Protein AF-A0AAD4GJ09-F1 (afdb_monomer_lite)

Organism: NCBI:txid1328754

Sequence (88 aa):
SEKRAVFRFWPRKCNSKLLEPTKLRGTLSPDGHVWGETLYYDFYYVDRLPSVDNFVSISTGSMLPRVMESMGELDAAAPEIEWAKTEA

pLDDT: mean 74.52, std 11.73, range [42.06, 89.31]

Foldseek 3Di:
DDPDDPAEEQDFDLQFDAADVVQQAADADPVGHRAEPDPQFQWYKYQRHNPDPPNIDIHGPVRVCVSCVVRVNNVSRVVVVVVSVVVD

Radius of gyration: 12.89 Å; chains: 1; bounding box: 32×31×36 Å

Structure (mmCIF, N/CA/C/O backbone):
data_AF-A0AAD4GJ09-F1
#
_entry.id   AF-A0AAD4GJ09-F1
#
loop_
_atom_site.group_PDB
_atom_site.id
_atom_site.type_symbol
_atom_site.label_atom_id
_atom_site.label_alt_id
_atom_site.label_comp_id
_atom_site.label_asym_id
_atom_site.label_entity_id
_atom_site.label_seq_id
_atom_site.pdbx_PDB_ins_code
_atom_site.Cartn_x
_atom_site.Cartn_y
_atom_site.Cartn_z
_atom_site.occupancy
_atom_site.B_iso_or_equiv
_atom_site.auth_seq_id
_atom_site.auth_comp_id
_atom_site.auth_asym_id
_atom_site.auth_atom_id
_atom_site.pdbx_PDB_model_num
ATOM 1 N N . SER A 1 1 ? -12.748 2.308 23.703 1.00 42.06 1 SER A N 1
ATOM 2 C CA . SE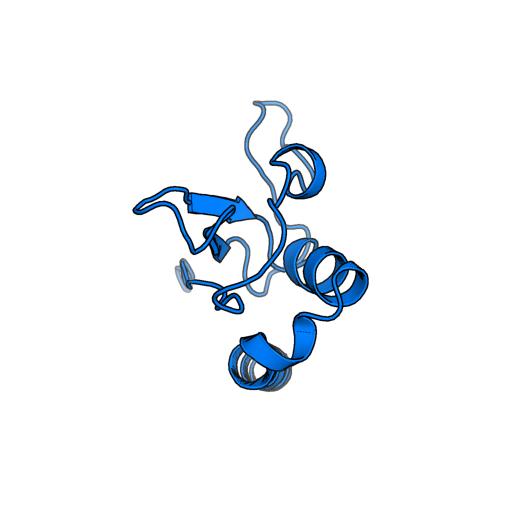R A 1 1 ? -11.736 3.007 22.888 1.00 42.06 1 SER A CA 1
ATOM 3 C C . SER A 1 1 ? -10.831 1.955 22.278 1.00 42.06 1 SER A C 1
ATOM 5 O O . SER A 1 1 ? -9.860 1.532 22.894 1.00 42.06 1 SER A O 1
ATOM 7 N N . GLU A 1 2 ? -11.226 1.419 21.127 1.00 45.50 2 GLU A N 1
ATOM 8 C CA . GLU A 1 2 ? -10.527 0.286 20.520 1.00 45.50 2 GLU A CA 1
ATOM 9 C C . GLU A 1 2 ? -9.322 0.805 19.725 1.00 45.50 2 GLU A C 1
ATOM 11 O O . GLU A 1 2 ? -9.471 1.569 18.775 1.00 45.50 2 GLU A O 1
ATOM 16 N N . LYS A 1 3 ? -8.110 0.456 20.168 1.00 44.81 3 LYS A N 1
ATOM 17 C CA . LYS A 1 3 ? -6.864 0.786 19.472 1.00 44.81 3 LYS A CA 1
ATOM 18 C C . LYS A 1 3 ? -6.754 -0.112 18.239 1.00 44.81 3 LYS A C 1
ATOM 20 O O . LYS A 1 3 ? -6.237 -1.221 18.341 1.00 44.81 3 LYS A O 1
ATOM 25 N N . ARG A 1 4 ? -7.249 0.340 17.088 1.00 55.72 4 ARG A N 1
ATOM 26 C CA . ARG A 1 4 ? -7.079 -0.375 15.818 1.00 55.72 4 ARG A CA 1
ATOM 27 C C . ARG A 1 4 ? -5.826 0.126 15.112 1.00 55.72 4 ARG A C 1
ATOM 29 O O . ARG A 1 4 ? -5.831 1.170 14.483 1.00 55.72 4 ARG A O 1
ATOM 36 N N . ALA A 1 5 ? -4.749 -0.640 15.233 1.00 50.81 5 ALA A N 1
ATOM 37 C CA . ALA A 1 5 ? -3.573 -0.515 14.382 1.00 50.81 5 ALA A CA 1
ATOM 38 C C . ALA A 1 5 ? -3.357 -1.866 13.697 1.00 50.81 5 ALA A C 1
ATOM 40 O O . ALA A 1 5 ? -2.538 -2.674 14.129 1.00 50.81 5 ALA A O 1
ATOM 41 N N . VAL A 1 6 ? -4.163 -2.156 12.675 1.00 56.09 6 VAL A N 1
ATOM 42 C CA . VAL A 1 6 ? -3.969 -3.364 11.871 1.00 56.09 6 VAL A CA 1
ATOM 43 C C . VAL A 1 6 ? -3.049 -2.999 10.714 1.00 56.09 6 VAL A C 1
ATOM 45 O O . VAL A 1 6 ? -3.504 -2.629 9.638 1.00 56.09 6 VAL A O 1
ATOM 48 N N . PHE A 1 7 ? -1.741 -3.074 10.946 1.00 64.56 7 PHE A N 1
ATOM 49 C CA . PHE A 1 7 ? -0.767 -2.968 9.868 1.00 64.56 7 PHE A CA 1
ATOM 50 C C . PHE A 1 7 ? -0.755 -4.283 9.080 1.00 64.56 7 PHE A C 1
ATOM 52 O O . PHE A 1 7 ? -0.095 -5.243 9.479 1.00 64.56 7 PHE A O 1
ATOM 59 N N . ARG A 1 8 ? -1.522 -4.362 7.988 1.00 75.75 8 ARG A N 1
ATOM 60 C CA . ARG A 1 8 ? -1.520 -5.535 7.097 1.00 75.75 8 ARG A CA 1
ATOM 61 C C . ARG A 1 8 ? -0.595 -5.328 5.912 1.00 75.75 8 ARG A C 1
ATOM 63 O O . ARG A 1 8 ? -0.377 -4.202 5.471 1.00 75.75 8 ARG A O 1
ATOM 70 N N . PHE A 1 9 ? -0.078 -6.430 5.386 1.00 81.44 9 PHE A N 1
ATOM 71 C CA . PHE A 1 9 ? 0.647 -6.433 4.124 1.00 81.44 9 PHE A CA 1
ATOM 72 C C . PHE A 1 9 ? -0.316 -6.653 2.965 1.00 81.44 9 PHE A C 1
ATOM 74 O O . PHE A 1 9 ? -1.120 -7.580 2.983 1.00 81.44 9 PHE A O 1
ATOM 81 N N . TRP A 1 10 ? -0.210 -5.803 1.953 1.00 82.88 10 TRP A N 1
ATOM 82 C CA . TRP A 1 10 ? -0.929 -5.944 0.705 1.00 82.88 10 TRP A CA 1
ATOM 83 C C . TRP A 1 10 ? -0.143 -6.858 -0.241 1.00 82.88 10 TRP A C 1
ATOM 85 O O . TRP A 1 10 ? 0.968 -6.497 -0.652 1.00 82.88 10 TRP A O 1
ATOM 95 N N . PRO A 1 11 ? -0.694 -8.022 -0.613 1.00 84.00 11 PRO A N 1
ATOM 96 C CA . PRO A 1 11 ? -0.022 -8.956 -1.506 1.00 84.00 11 PRO A CA 1
ATOM 97 C C . PRO A 1 11 ? 0.118 -8.381 -2.923 1.00 84.00 11 PRO A C 1
ATOM 99 O O . PRO A 1 11 ? -0.781 -7.733 -3.460 1.00 84.00 11 PRO A O 1
ATOM 102 N N . ARG A 1 12 ? 1.261 -8.650 -3.555 1.00 86.56 12 ARG A N 1
ATOM 103 C CA . ARG A 1 12 ? 1.583 -8.260 -4.937 1.00 86.56 12 ARG A CA 1
ATOM 104 C C . ARG A 1 12 ? 1.897 -9.503 -5.766 1.00 86.56 12 ARG A C 1
ATOM 106 O O . ARG A 1 12 ? 2.337 -10.517 -5.227 1.00 86.56 12 ARG A O 1
ATOM 113 N N . LYS A 1 13 ? 1.716 -9.433 -7.088 1.00 85.25 13 LYS A N 1
ATOM 114 C CA . LYS A 1 13 ? 2.133 -10.516 -7.999 1.00 85.25 13 LYS A CA 1
ATOM 115 C C . LYS A 1 13 ? 3.668 -10.512 -8.137 1.00 85.25 13 LYS A C 1
ATOM 117 O O . LYS A 1 13 ? 4.287 -9.458 -8.177 1.00 85.25 13 LYS A O 1
ATOM 122 N N . CYS A 1 14 ? 4.314 -11.671 -8.275 1.00 75.75 14 CYS A N 1
ATOM 123 C CA . CYS A 1 14 ? 5.789 -11.754 -8.311 1.00 75.75 14 CYS A CA 1
ATOM 124 C C . CYS A 1 14 ? 6.451 -10.946 -9.449 1.00 75.75 14 CYS A C 1
ATOM 126 O O . CYS A 1 14 ? 7.592 -10.521 -9.311 1.00 75.75 14 CYS A O 1
ATOM 128 N N . ASN A 1 15 ? 5.727 -10.697 -10.548 1.00 77.94 15 ASN A N 1
ATOM 129 C CA . ASN A 1 15 ? 6.209 -9.950 -11.720 1.00 77.94 15 ASN A CA 1
ATOM 130 C C . ASN A 1 15 ? 5.593 -8.548 -11.830 1.00 77.94 15 ASN A C 1
ATOM 132 O O . ASN A 1 15 ? 5.494 -7.980 -12.922 1.00 77.94 15 ASN A O 1
ATOM 136 N N . SER A 1 16 ? 5.108 -8.011 -10.716 1.00 81.00 16 SER A N 1
ATOM 137 C CA . SER A 1 16 ? 4.485 -6.701 -10.701 1.00 81.00 16 SER A CA 1
ATOM 138 C C . SER A 1 16 ? 5.475 -5.591 -11.027 1.00 81.00 16 SER A C 1
ATOM 140 O O . SER A 1 16 ? 6.640 -5.615 -10.627 1.00 81.00 16 SER A O 1
ATOM 142 N N . LYS A 1 17 ? 4.987 -4.573 -11.740 1.00 86.12 17 LYS A N 1
ATOM 143 C CA . LYS A 1 17 ? 5.785 -3.382 -12.036 1.00 86.12 17 LYS A CA 1
ATOM 144 C C . LYS A 1 17 ? 6.114 -2.630 -10.748 1.00 86.12 17 LYS A C 1
ATOM 146 O O . LYS A 1 17 ? 5.345 -2.667 -9.779 1.00 86.12 17 LYS A O 1
ATOM 151 N N . LEU A 1 18 ? 7.230 -1.900 -10.795 1.00 87.31 18 LEU A N 1
ATOM 152 C CA . LEU A 1 18 ? 7.636 -0.986 -9.737 1.00 87.31 18 LEU A CA 1
ATOM 153 C C . LEU A 1 18 ? 6.477 -0.057 -9.370 1.00 87.31 18 LEU A C 1
ATOM 155 O O . LEU A 1 18 ? 5.897 0.631 -10.214 1.00 87.31 18 LEU A O 1
ATOM 159 N N . LEU A 1 19 ? 6.164 -0.043 -8.084 1.00 86.38 19 LEU A N 1
ATOM 160 C CA . LEU A 1 19 ? 5.206 0.865 -7.502 1.00 86.38 19 LEU A CA 1
ATOM 161 C C . LEU A 1 19 ? 5.931 2.114 -7.024 1.00 86.38 19 LEU A C 1
ATOM 163 O O . LEU A 1 19 ? 6.619 2.111 -6.004 1.00 86.38 19 LEU A O 1
ATOM 167 N N . GLU A 1 20 ? 5.784 3.186 -7.790 1.00 84.81 20 GLU A N 1
ATOM 168 C CA . GLU A 1 20 ? 6.398 4.461 -7.453 1.00 84.81 20 GLU A CA 1
ATOM 169 C C . GLU A 1 20 ? 5.841 4.992 -6.124 1.00 84.81 20 GLU A C 1
ATOM 171 O O . GLU A 1 20 ? 4.621 5.057 -5.950 1.00 84.81 20 GLU A O 1
ATOM 176 N N . PRO A 1 21 ? 6.697 5.427 -5.185 1.00 77.00 21 PRO A N 1
ATOM 177 C CA . PRO A 1 21 ? 6.249 5.892 -3.874 1.00 77.00 21 PRO A CA 1
ATOM 178 C C . PRO A 1 21 ? 5.381 7.154 -3.974 1.00 77.00 21 PRO A C 1
ATOM 180 O O . PRO A 1 21 ? 4.553 7.409 -3.105 1.00 77.00 21 PRO A O 1
ATOM 183 N N . THR A 1 22 ? 5.512 7.925 -5.056 1.00 78.44 22 THR A N 1
ATOM 184 C CA . THR A 1 22 ? 4.646 9.074 -5.355 1.00 78.44 22 THR A CA 1
ATOM 185 C C . THR A 1 22 ? 3.189 8.675 -5.575 1.00 78.44 22 THR A C 1
ATOM 187 O O . THR A 1 22 ? 2.305 9.456 -5.241 1.00 78.44 22 THR A O 1
ATOM 190 N N . LYS A 1 23 ? 2.928 7.459 -6.073 1.00 77.25 23 LYS A N 1
ATOM 191 C CA . LYS A 1 23 ? 1.573 6.924 -6.276 1.00 77.25 23 LYS A CA 1
ATOM 192 C C . LYS A 1 23 ? 0.934 6.416 -4.984 1.00 77.25 23 LYS A C 1
ATOM 194 O O . LYS A 1 23 ? -0.270 6.210 -4.952 1.00 77.25 23 LYS A O 1
ATOM 199 N N . LEU A 1 24 ? 1.733 6.209 -3.937 1.00 74.25 24 LEU A N 1
ATOM 200 C CA . LEU A 1 24 ? 1.285 5.688 -2.644 1.00 74.25 24 LEU A CA 1
ATOM 201 C C . LEU A 1 24 ? 0.948 6.779 -1.627 1.00 74.25 24 LEU A C 1
ATOM 203 O O . LEU A 1 24 ? 0.457 6.462 -0.540 1.00 74.25 24 LEU A O 1
ATOM 207 N N . ARG A 1 25 ? 1.230 8.046 -1.953 1.00 69.62 25 ARG A N 1
ATOM 208 C CA . ARG A 1 25 ? 0.951 9.181 -1.074 1.00 69.62 25 ARG A CA 1
ATOM 209 C C . ARG A 1 25 ? -0.554 9.441 -1.039 1.00 69.62 25 ARG A C 1
ATOM 211 O O . ARG A 1 25 ? -1.120 9.927 -2.012 1.00 69.62 25 ARG A O 1
ATOM 218 N N . GLY A 1 26 ? -1.175 9.100 0.088 1.00 67.69 26 GLY A N 1
ATOM 219 C CA . GLY A 1 26 ? -2.518 9.561 0.436 1.00 67.69 26 GLY A CA 1
ATOM 220 C C . GLY A 1 26 ? -2.511 11.019 0.906 1.00 67.69 26 GLY A C 1
ATOM 221 O O . GLY A 1 26 ? -1.538 11.751 0.701 1.00 67.69 26 GLY A O 1
ATOM 222 N N . THR A 1 27 ? -3.587 11.432 1.574 1.00 69.81 27 THR A N 1
ATOM 223 C CA . THR A 1 27 ? -3.650 12.726 2.263 1.00 69.81 27 THR A CA 1
ATOM 224 C C . THR A 1 27 ? -2.520 12.808 3.287 1.00 69.81 27 THR A C 1
ATOM 226 O O . THR A 1 27 ? -2.250 11.838 3.989 1.00 69.81 27 THR A O 1
ATOM 229 N N . LEU A 1 28 ? -1.827 13.943 3.348 1.00 70.56 28 LEU A N 1
ATOM 230 C CA . LEU A 1 28 ? -0.797 14.191 4.351 1.00 70.56 28 LEU A CA 1
ATOM 231 C C . LEU A 1 28 ? -1.366 15.113 5.429 1.00 70.56 28 LEU A C 1
ATOM 233 O O . LEU A 1 28 ? -2.047 16.090 5.111 1.00 70.56 28 LEU A O 1
ATOM 237 N N . SER A 1 29 ? -1.080 14.825 6.691 1.00 66.94 29 SER A N 1
ATOM 238 C CA . SER A 1 29 ? -1.279 15.772 7.782 1.00 66.94 29 SER A CA 1
ATOM 239 C C . SER A 1 29 ? -0.322 16.970 7.635 1.00 66.94 29 SER A C 1
ATOM 241 O O . SER A 1 29 ? 0.661 16.896 6.888 1.00 66.94 29 SER A O 1
ATOM 243 N N . PRO A 1 30 ? -0.572 18.097 8.329 1.00 67.31 30 PRO A N 1
ATOM 244 C CA . PRO A 1 30 ? 0.263 19.300 8.220 1.00 67.31 30 PRO A CA 1
ATOM 245 C C . PRO A 1 30 ? 1.749 19.090 8.562 1.00 67.31 30 PRO A C 1
ATOM 247 O O . PRO A 1 30 ? 2.597 19.849 8.103 1.00 67.31 30 PRO A O 1
ATOM 250 N N . ASP A 1 31 ? 2.065 18.061 9.347 1.00 73.75 31 ASP A N 1
ATOM 251 C CA . ASP A 1 31 ? 3.415 17.626 9.727 1.00 73.75 31 ASP A CA 1
ATOM 252 C C . ASP A 1 31 ? 4.024 16.580 8.767 1.00 73.75 31 ASP A C 1
ATOM 254 O O . ASP A 1 31 ? 5.143 16.114 8.977 1.00 73.75 31 ASP A O 1
ATOM 258 N N . GLY A 1 32 ? 3.336 16.250 7.669 1.00 64.75 32 GLY A N 1
ATOM 259 C CA . GLY A 1 32 ? 3.855 15.401 6.595 1.00 64.75 32 GLY A CA 1
ATOM 260 C C . GLY A 1 32 ? 3.681 13.897 6.814 1.00 64.75 32 GLY A C 1
ATOM 261 O O . GLY A 1 32 ? 4.245 13.110 6.049 1.00 64.75 32 GLY A O 1
ATOM 262 N N . HIS A 1 33 ? 2.903 13.478 7.814 1.00 67.12 33 HIS A N 1
ATOM 263 C CA . HIS A 1 33 ? 2.529 12.076 7.985 1.00 67.12 33 HIS A CA 1
ATOM 264 C C . HIS A 1 33 ? 1.367 11.696 7.069 1.00 67.12 33 HIS A C 1
ATOM 266 O O . HIS A 1 33 ? 0.503 12.504 6.752 1.00 67.12 33 HIS A O 1
ATOM 272 N N . VAL A 1 34 ? 1.352 10.448 6.610 1.00 66.75 34 VAL A N 1
ATOM 273 C CA . VAL A 1 34 ? 0.237 9.929 5.815 1.00 66.75 34 VAL A CA 1
ATOM 274 C C . VAL A 1 34 ? -0.987 9.799 6.723 1.00 66.75 34 VAL A C 1
ATOM 276 O O . VAL A 1 34 ? -0.879 9.280 7.829 1.00 66.75 34 VAL A O 1
ATOM 279 N N . TRP A 1 35 ? -2.137 10.276 6.257 1.00 65.31 35 TRP A N 1
ATOM 280 C CA . TRP A 1 35 ? -3.407 10.289 6.971 1.00 65.31 35 TRP A CA 1
ATOM 281 C C . TRP A 1 35 ? -4.479 9.550 6.165 1.00 65.31 35 TRP A C 1
ATOM 283 O O . TRP A 1 35 ? -4.682 9.821 4.977 1.00 65.31 35 TRP A O 1
ATOM 293 N N . GLY A 1 36 ? -5.170 8.608 6.808 1.00 64.06 36 GLY A N 1
ATOM 294 C CA . GLY A 1 36 ? -6.342 7.936 6.253 1.00 64.06 36 GLY A CA 1
ATOM 295 C C . GLY A 1 36 ? -7.612 8.743 6.530 1.00 64.06 36 GLY A C 1
ATOM 296 O O . GLY A 1 36 ? -7.885 9.103 7.668 1.00 64.06 36 GLY A O 1
ATOM 297 N N . GLU A 1 37 ? -8.405 9.046 5.498 1.00 57.31 37 GLU A N 1
ATOM 298 C CA . GLU A 1 37 ? -9.713 9.712 5.671 1.00 57.31 37 GLU A CA 1
ATOM 299 C C . GLU A 1 37 ? -10.804 8.770 6.200 1.00 57.31 37 GLU A C 1
ATOM 301 O O . GLU A 1 37 ? -11.823 9.221 6.719 1.00 57.31 37 GLU A O 1
ATOM 306 N N . THR A 1 38 ? -10.609 7.460 6.062 1.00 54.34 38 THR A N 1
ATOM 307 C CA . THR A 1 38 ? -11.589 6.438 6.427 1.00 54.34 38 THR A CA 1
ATOM 308 C C . THR A 1 38 ? -11.100 5.629 7.617 1.00 54.34 38 THR A C 1
ATOM 310 O O . THR A 1 38 ? -10.010 5.079 7.556 1.00 54.34 38 THR A O 1
ATOM 313 N N . LEU A 1 39 ? -11.967 5.466 8.624 1.00 50.06 39 LEU A N 1
ATOM 314 C CA . LEU A 1 39 ? -11.779 4.680 9.863 1.00 50.06 39 LEU A CA 1
ATOM 315 C C . LEU A 1 39 ? -11.442 3.188 9.670 1.00 50.06 39 LEU A C 1
ATOM 317 O O . LEU A 1 39 ? -11.280 2.454 10.644 1.00 50.06 39 LEU A O 1
ATOM 321 N N . TYR A 1 40 ? -11.367 2.721 8.429 1.00 51.69 40 TYR A N 1
ATOM 322 C CA . TYR A 1 40 ? -11.188 1.322 8.095 1.00 51.69 40 TYR A CA 1
ATOM 323 C C . TYR A 1 40 ? -9.901 1.200 7.281 1.00 51.69 40 TYR A C 1
ATOM 325 O O . TYR A 1 40 ? -9.844 1.566 6.106 1.00 51.69 40 TYR A O 1
ATOM 333 N N . TYR A 1 41 ? -8.863 0.704 7.960 1.00 59.88 41 TYR A N 1
ATOM 334 C CA . TYR A 1 41 ? -7.530 0.390 7.430 1.00 59.88 41 TYR A CA 1
ATOM 335 C C . TYR A 1 41 ? -6.658 1.598 7.111 1.00 59.88 41 TYR A C 1
ATOM 337 O O . TYR A 1 41 ? -6.260 1.827 5.966 1.00 59.88 41 TYR A O 1
ATOM 345 N N . ASP A 1 42 ? -6.313 2.347 8.156 1.00 66.06 42 ASP A N 1
ATOM 346 C CA . ASP A 1 42 ? -5.519 3.566 8.024 1.00 66.06 42 ASP A CA 1
ATOM 347 C C . ASP A 1 42 ? -4.211 3.335 7.255 1.00 66.06 42 ASP A C 1
ATOM 349 O O . ASP A 1 42 ? -3.816 4.193 6.464 1.00 66.06 42 ASP A O 1
ATOM 353 N N . PHE A 1 43 ? -3.578 2.160 7.411 1.00 73.50 43 PHE A N 1
ATOM 354 C CA . PHE A 1 43 ? -2.278 1.867 6.807 1.00 73.50 43 PHE A CA 1
ATOM 355 C C . PHE A 1 43 ? -2.088 0.399 6.403 1.00 73.50 43 PHE A C 1
ATOM 357 O O . PHE A 1 43 ? -2.313 -0.521 7.186 1.00 73.50 43 PHE A O 1
ATOM 364 N N . TYR A 1 44 ? -1.560 0.204 5.199 1.00 80.06 44 TYR A N 1
ATOM 365 C CA . TYR A 1 44 ? -1.049 -1.060 4.681 1.00 80.06 44 TYR A CA 1
ATOM 366 C C . TYR A 1 44 ? 0.434 -0.930 4.357 1.00 80.06 44 TYR A C 1
ATOM 368 O O . TYR A 1 44 ? 0.879 0.091 3.827 1.00 80.06 44 TYR A O 1
ATOM 376 N N . TYR A 1 45 ? 1.183 -1.996 4.607 1.00 84.31 45 TYR A N 1
ATOM 377 C CA . TYR A 1 45 ? 2.492 -2.202 4.006 1.00 84.31 45 TYR A CA 1
ATOM 378 C C . TYR A 1 45 ? 2.328 -2.824 2.624 1.00 84.31 45 TYR A C 1
ATOM 380 O O . TYR A 1 45 ? 1.468 -3.672 2.417 1.00 84.31 45 TYR A O 1
ATOM 388 N N . VAL A 1 46 ? 3.159 -2.431 1.669 1.00 86.75 46 VAL A N 1
ATOM 389 C CA . VAL A 1 46 ? 3.152 -3.015 0.329 1.00 86.75 46 VAL A CA 1
ATOM 390 C C . VAL A 1 46 ? 4.564 -3.110 -0.218 1.00 86.75 46 VAL A C 1
ATOM 392 O O . VAL A 1 46 ? 5.334 -2.151 -0.130 1.00 86.75 46 VAL A O 1
ATOM 395 N N . ASP A 1 47 ? 4.888 -4.246 -0.830 1.00 89.31 47 ASP A N 1
ATOM 396 C CA . ASP A 1 47 ? 6.118 -4.389 -1.601 1.00 89.31 47 ASP A CA 1
ATOM 397 C C . ASP A 1 47 ? 6.032 -3.530 -2.855 1.00 89.31 47 ASP A C 1
ATOM 399 O O . ASP A 1 47 ? 5.162 -3.714 -3.712 1.00 89.31 47 ASP A O 1
ATOM 403 N N . ARG A 1 48 ? 6.944 -2.570 -2.994 1.00 88.31 48 ARG A N 1
ATOM 404 C CA . ARG A 1 48 ? 6.993 -1.729 -4.188 1.00 88.31 48 ARG A CA 1
ATOM 405 C C . ARG A 1 48 ? 7.513 -2.487 -5.395 1.00 88.31 48 ARG A C 1
ATOM 407 O O . ARG A 1 48 ? 7.081 -2.207 -6.511 1.00 88.31 48 ARG A O 1
ATOM 414 N N . LEU A 1 49 ? 8.413 -3.438 -5.172 1.00 87.75 49 LEU A N 1
ATOM 415 C CA . LEU A 1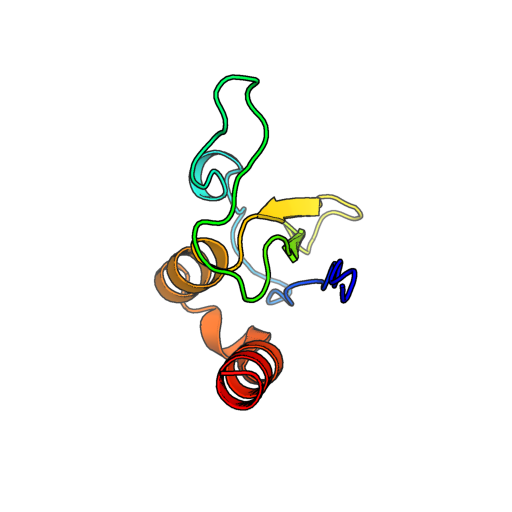 49 ? 8.967 -4.301 -6.201 1.00 87.75 49 LEU A CA 1
ATOM 416 C C . LEU A 1 49 ? 9.176 -5.699 -5.606 1.00 87.75 49 LEU A C 1
ATOM 418 O O . LEU A 1 49 ? 10.143 -5.888 -4.876 1.00 87.75 49 LEU A O 1
ATOM 422 N N . PRO A 1 50 ? 8.303 -6.671 -5.915 1.00 84.31 50 PRO A N 1
ATOM 423 C CA . PRO A 1 50 ? 8.353 -8.004 -5.301 1.00 84.31 50 PRO A CA 1
ATOM 424 C C . PRO A 1 50 ? 9.640 -8.788 -5.575 1.00 84.31 50 PRO A C 1
ATOM 426 O O . PRO A 1 50 ? 9.942 -9.739 -4.869 1.00 84.31 50 PRO A O 1
ATOM 429 N N . SER A 1 51 ? 10.407 -8.398 -6.597 1.00 85.31 51 SER A N 1
ATOM 430 C CA . SER A 1 51 ? 11.704 -8.999 -6.916 1.00 85.31 51 SER A CA 1
ATOM 431 C C . SER A 1 51 ? 12.870 -8.445 -6.087 1.00 85.31 51 SER A C 1
ATOM 433 O O . SER A 1 51 ? 14.006 -8.855 -6.311 1.00 85.31 51 SER A O 1
ATOM 435 N N . VAL A 1 52 ? 12.632 -7.462 -5.211 1.00 84.12 52 VAL A N 1
ATOM 436 C CA . VAL A 1 52 ? 13.655 -6.855 -4.350 1.00 84.12 52 VAL A CA 1
ATO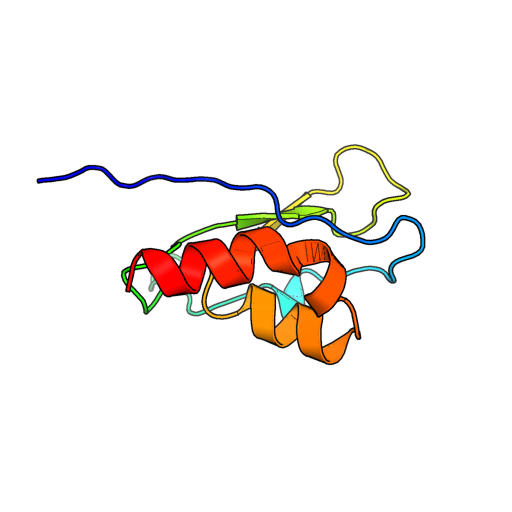M 437 C C . VAL A 1 52 ? 13.207 -6.964 -2.902 1.00 84.12 52 VAL A C 1
ATOM 439 O O . VAL A 1 52 ? 12.247 -6.315 -2.484 1.00 84.12 52 VAL A O 1
ATOM 442 N N . ASP A 1 53 ? 13.945 -7.760 -2.135 1.00 82.50 53 ASP A N 1
ATOM 443 C CA . ASP A 1 53 ? 13.656 -8.001 -0.727 1.00 82.50 53 ASP A CA 1
ATOM 444 C C . ASP A 1 53 ? 13.598 -6.690 0.071 1.00 82.50 53 ASP A C 1
ATOM 446 O O . ASP A 1 53 ? 14.425 -5.789 -0.095 1.00 82.50 53 ASP A O 1
ATOM 450 N N . ASN A 1 54 ? 12.626 -6.603 0.982 1.00 80.38 54 ASN A N 1
ATOM 451 C CA . ASN A 1 54 ? 12.406 -5.468 1.885 1.00 80.38 54 ASN A CA 1
ATOM 452 C C . ASN A 1 54 ? 12.123 -4.120 1.196 1.00 80.38 54 ASN A C 1
ATOM 454 O O . ASN A 1 54 ? 12.208 -3.070 1.840 1.00 80.38 54 ASN A O 1
ATOM 458 N N . PHE A 1 55 ? 11.746 -4.104 -0.087 1.00 87.31 55 PHE A N 1
ATOM 459 C CA . PHE A 1 55 ? 11.422 -2.866 -0.798 1.00 87.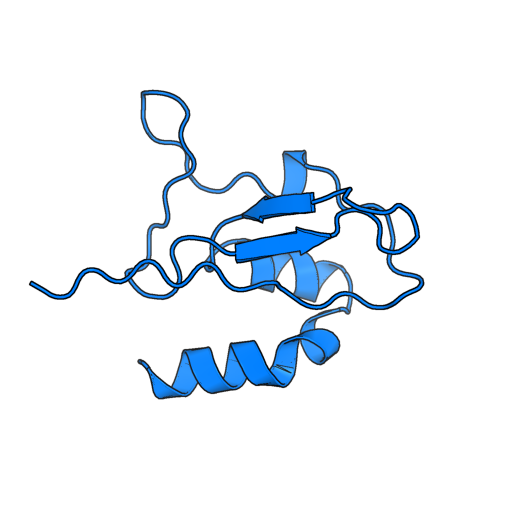31 55 PHE A CA 1
ATOM 460 C C . PHE A 1 55 ? 9.990 -2.381 -0.523 1.00 87.31 55 PHE A C 1
ATOM 462 O O . PHE A 1 55 ? 9.198 -2.141 -1.433 1.00 87.31 55 PHE A O 1
ATOM 469 N N . VAL A 1 56 ? 9.667 -2.215 0.759 1.00 85.50 56 VAL A N 1
ATOM 470 C CA . VAL A 1 56 ? 8.318 -1.966 1.282 1.00 85.50 56 VAL A CA 1
ATOM 471 C C . VAL A 1 56 ? 8.013 -0.465 1.368 1.00 85.50 56 VAL A C 1
ATOM 473 O O . VAL A 1 56 ? 8.900 0.380 1.512 1.00 85.50 56 VAL A O 1
ATOM 476 N N . SER A 1 57 ? 6.742 -0.086 1.280 1.00 86.00 57 SER A N 1
ATOM 477 C CA . SER A 1 57 ? 6.252 1.250 1.637 1.00 86.00 57 SER A CA 1
ATOM 478 C C . SER A 1 57 ? 4.899 1.182 2.331 1.00 86.00 57 SER A C 1
ATOM 480 O O . SER A 1 57 ? 4.182 0.195 2.195 1.00 86.00 57 SER A O 1
ATOM 482 N N . ILE A 1 58 ? 4.567 2.232 3.082 1.00 83.44 58 ILE A N 1
ATOM 483 C CA . ILE A 1 58 ? 3.259 2.382 3.725 1.00 83.44 58 ILE A CA 1
ATOM 484 C C . ILE A 1 58 ? 2.338 3.176 2.796 1.00 83.44 58 ILE A C 1
ATOM 486 O O . ILE A 1 58 ? 2.758 4.179 2.216 1.00 83.44 58 ILE A O 1
ATOM 490 N N . SER A 1 59 ? 1.085 2.747 2.670 1.00 81.81 59 SER A N 1
ATOM 491 C CA . SER A 1 59 ? 0.023 3.493 1.989 1.00 81.81 59 SER A CA 1
ATOM 492 C C . SER A 1 59 ? -1.300 3.362 2.742 1.00 81.81 59 SER A C 1
ATOM 494 O O . SER A 1 59 ? -1.436 2.495 3.600 1.00 81.81 59 SER A O 1
ATOM 496 N N . THR A 1 60 ? -2.273 4.222 2.445 1.00 79.12 60 THR A N 1
ATOM 497 C CA . THR A 1 60 ? -3.584 4.195 3.108 1.00 79.12 60 THR A CA 1
ATOM 498 C C . THR A 1 60 ? -4.529 3.195 2.457 1.00 79.12 60 THR A C 1
ATOM 500 O O . THR A 1 60 ? -4.463 2.964 1.246 1.00 79.12 60 THR A O 1
ATOM 503 N N . GLY A 1 61 ? -5.480 2.664 3.229 1.00 74.31 61 GLY A N 1
ATOM 504 C CA . GLY A 1 61 ? -6.546 1.802 2.711 1.00 74.31 61 GLY A CA 1
ATOM 505 C C . GLY A 1 61 ? -7.469 2.473 1.691 1.00 74.31 61 GLY A C 1
ATOM 506 O O . GLY A 1 61 ? -8.070 1.786 0.876 1.00 74.31 61 GLY A O 1
ATOM 507 N N . SER A 1 62 ? -7.542 3.806 1.657 1.00 74.31 62 SER A N 1
ATOM 508 C CA . SER A 1 62 ? -8.298 4.547 0.636 1.00 74.31 62 SER A CA 1
ATOM 509 C C . SER A 1 62 ? -7.546 4.698 -0.693 1.00 74.31 62 SER A C 1
ATOM 511 O O . SER A 1 62 ? -8.173 4.814 -1.751 1.00 74.31 62 SER A O 1
ATOM 513 N N . MET A 1 63 ? -6.208 4.706 -0.657 1.00 80.44 63 MET A N 1
ATOM 514 C CA . MET A 1 63 ? -5.372 4.937 -1.835 1.00 80.44 63 MET A CA 1
ATOM 515 C C . MET A 1 63 ? -4.893 3.632 -2.466 1.00 80.44 63 MET A C 1
ATOM 517 O O . MET A 1 63 ? -4.944 3.469 -3.687 1.00 80.44 63 MET A O 1
ATOM 521 N N . LEU A 1 64 ? -4.457 2.683 -1.639 1.00 83.50 64 LEU A N 1
ATOM 522 C CA . LEU A 1 64 ? -3.822 1.461 -2.107 1.00 83.50 64 LEU A CA 1
ATOM 523 C C . LEU A 1 64 ? -4.713 0.622 -3.044 1.00 83.50 64 LEU A C 1
ATOM 525 O O . LEU A 1 64 ? -4.221 0.249 -4.109 1.00 83.50 64 LEU A O 1
ATOM 529 N N . PRO A 1 65 ? -6.016 0.404 -2.773 1.00 80.31 65 PRO A N 1
ATOM 530 C CA . PRO A 1 65 ? -6.882 -0.345 -3.683 1.00 80.31 65 PRO A CA 1
ATOM 531 C C . PRO A 1 65 ? -7.021 0.319 -5.057 1.00 80.31 65 PRO A C 1
ATOM 533 O O . PRO A 1 65 ? -6.933 -0.364 -6.071 1.00 80.31 65 PRO A O 1
ATOM 536 N N . ARG A 1 66 ? -7.151 1.653 -5.111 1.00 82.75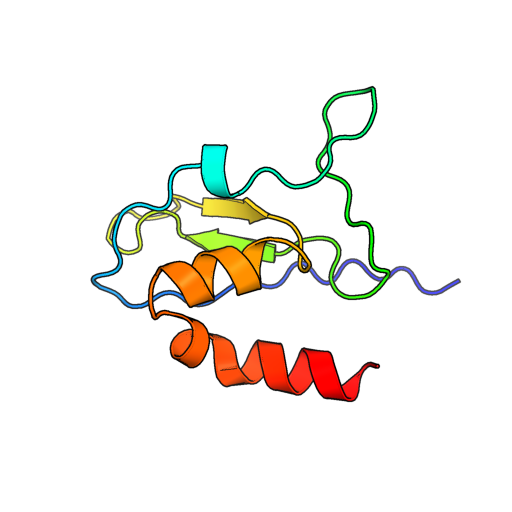 66 ARG A N 1
ATOM 537 C CA . ARG A 1 66 ? -7.255 2.414 -6.374 1.00 82.75 66 ARG A CA 1
ATOM 538 C C . ARG A 1 66 ? -5.982 2.288 -7.212 1.00 82.75 66 ARG A C 1
ATOM 540 O O . ARG A 1 66 ? -6.030 2.135 -8.430 1.00 82.75 66 ARG A O 1
ATOM 547 N N . VAL A 1 67 ? -4.824 2.339 -6.553 1.00 85.44 67 VAL A N 1
ATOM 548 C CA . VAL A 1 67 ? -3.529 2.127 -7.208 1.00 85.44 67 VAL A CA 1
ATOM 549 C C . VAL A 1 67 ? -3.443 0.710 -7.769 1.00 85.44 67 VAL A C 1
ATOM 551 O O . VAL A 1 67 ? -3.063 0.536 -8.925 1.00 85.44 67 VAL A O 1
ATOM 554 N N . MET A 1 68 ? -3.838 -0.295 -6.991 1.00 85.56 68 MET A N 1
ATOM 555 C CA . MET A 1 68 ? -3.760 -1.701 -7.395 1.00 85.56 68 MET A CA 1
ATOM 556 C C . MET A 1 68 ? -4.750 -2.049 -8.504 1.00 85.56 68 MET A C 1
ATOM 558 O O . MET A 1 68 ? -4.404 -2.793 -9.420 1.00 85.56 68 MET A O 1
ATOM 562 N N . GLU A 1 69 ? -5.937 -1.451 -8.484 1.00 85.88 69 GLU A N 1
ATOM 563 C CA . GLU A 1 69 ? -6.904 -1.505 -9.579 1.00 85.88 69 GLU A CA 1
ATOM 564 C C . GLU A 1 69 ? -6.302 -0.947 -10.875 1.00 85.88 69 GLU A C 1
ATOM 566 O O . GLU A 1 69 ? -6.310 -1.633 -11.896 1.00 85.88 69 GLU A O 1
ATOM 571 N N . SER A 1 70 ? -5.657 0.229 -10.826 1.00 85.25 70 SER A N 1
ATOM 572 C CA . SER A 1 70 ? -4.989 0.820 -12.001 1.00 85.25 70 SER A CA 1
ATOM 573 C C . SER A 1 70 ? -3.851 -0.043 -12.570 1.00 85.25 70 SER A C 1
ATOM 575 O O . SER A 1 70 ? -3.464 0.109 -13.729 1.00 85.25 70 SER A O 1
ATOM 577 N N . MET A 1 71 ? -3.307 -0.953 -11.756 1.00 85.62 71 MET A N 1
ATOM 578 C CA . MET A 1 71 ? -2.251 -1.889 -12.141 1.00 85.62 71 MET A CA 1
ATOM 579 C C . MET A 1 71 ? -2.786 -3.261 -12.578 1.00 85.62 71 MET A C 1
ATOM 581 O O . MET A 1 71 ? -1.999 -4.088 -13.036 1.00 85.62 71 MET A O 1
ATOM 585 N N . GLY A 1 72 ? -4.094 -3.522 -12.465 1.00 85.62 72 GLY A N 1
ATOM 586 C CA . GLY A 1 72 ? -4.672 -4.850 -12.714 1.00 85.62 72 GLY A CA 1
ATOM 587 C C . GLY A 1 72 ? -4.242 -5.892 -11.670 1.00 85.62 72 GLY A C 1
ATOM 588 O O . GLY A 1 72 ? -4.071 -7.081 -11.967 1.00 85.62 72 GLY A O 1
ATOM 589 N N . GLU A 1 73 ? -3.995 -5.439 -10.441 1.00 85.19 73 GLU A N 1
ATOM 590 C CA . GLU A 1 73 ? -3.484 -6.248 -9.330 1.00 85.19 73 GLU A CA 1
ATOM 591 C C . GLU A 1 73 ? -4.483 -6.401 -8.179 1.00 85.19 73 GLU A C 1
ATOM 593 O O . GLU A 1 73 ? -4.139 -6.957 -7.139 1.00 85.19 73 GLU A O 1
ATOM 598 N N . LEU A 1 74 ? -5.728 -5.965 -8.367 1.00 82.94 74 LEU A N 1
ATOM 599 C CA . LEU A 1 74 ? -6.756 -6.020 -7.331 1.00 82.94 74 LEU A CA 1
ATOM 600 C C . LEU A 1 74 ? -7.073 -7.462 -6.889 1.00 82.94 74 LEU A C 1
ATOM 602 O O . LEU A 1 74 ? -7.238 -7.717 -5.699 1.00 82.94 74 LEU A O 1
ATOM 606 N N . ASP A 1 75 ? -7.042 -8.416 -7.824 1.00 82.25 75 ASP A N 1
ATOM 607 C CA . ASP A 1 75 ? -7.303 -9.837 -7.549 1.00 82.25 75 ASP A CA 1
ATOM 608 C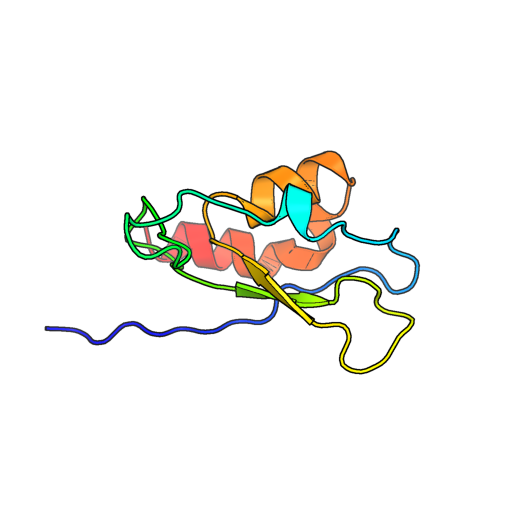 C . ASP A 1 75 ? -6.314 -10.447 -6.548 1.00 82.25 75 ASP A C 1
ATOM 610 O O . ASP A 1 75 ? -6.669 -11.359 -5.805 1.00 82.25 75 ASP A O 1
ATOM 614 N N . ALA A 1 76 ? -5.071 -9.946 -6.509 1.00 79.56 76 ALA A N 1
ATOM 615 C CA . ALA A 1 76 ? -4.058 -10.454 -5.584 1.00 79.56 76 ALA A CA 1
ATOM 616 C C . ALA A 1 76 ? -4.443 -10.188 -4.122 1.00 79.56 76 ALA A C 1
ATOM 618 O O . ALA A 1 76 ? -4.056 -10.951 -3.244 1.00 79.56 76 ALA A O 1
ATOM 619 N N . ALA A 1 77 ? -5.241 -9.147 -3.881 1.00 78.94 77 ALA A N 1
ATOM 620 C CA . ALA A 1 77 ? -5.709 -8.733 -2.567 1.00 78.94 77 ALA A CA 1
ATOM 621 C C . ALA A 1 77 ? -7.218 -8.940 -2.373 1.00 78.94 77 ALA A C 1
ATOM 623 O O . ALA A 1 77 ? -7.803 -8.342 -1.470 1.00 78.94 77 ALA A O 1
ATOM 624 N N . ALA A 1 78 ? -7.852 -9.805 -3.174 1.00 77.19 78 ALA A N 1
ATOM 625 C CA . ALA A 1 78 ? -9.267 -10.136 -3.016 1.00 77.19 78 ALA A CA 1
ATOM 626 C C . ALA A 1 78 ? -9.653 -10.513 -1.564 1.00 77.19 78 ALA A C 1
ATOM 628 O O . ALA A 1 78 ? -10.666 -9.999 -1.094 1.00 77.19 78 ALA A O 1
ATOM 629 N N . PRO A 1 79 ? -8.856 -11.295 -0.798 1.00 75.31 79 PRO A N 1
ATOM 630 C CA . PRO A 1 79 ? -9.168 -11.581 0.606 1.00 75.31 79 PRO A CA 1
ATOM 631 C C . PRO A 1 79 ? -9.210 -10.335 1.495 1.00 75.31 79 PRO A C 1
ATOM 633 O O . PRO A 1 79 ? -10.088 -10.223 2.346 1.00 75.31 79 PRO A O 1
ATOM 636 N N . GLU A 1 80 ? -8.300 -9.382 1.283 1.00 73.69 80 GLU A N 1
ATOM 637 C CA . GLU A 1 80 ? -8.244 -8.157 2.087 1.00 73.69 80 GLU A CA 1
ATOM 638 C C . GLU A 1 80 ? -9.365 -7.186 1.720 1.00 73.69 80 GLU A C 1
ATOM 640 O O . GLU A 1 80 ? -9.876 -6.475 2.581 1.00 73.69 80 GLU A O 1
ATOM 645 N N . ILE A 1 81 ? -9.807 -7.203 0.462 1.00 74.38 81 ILE A N 1
ATOM 646 C CA . ILE A 1 81 ? -10.965 -6.434 -0.005 1.00 74.38 81 ILE A CA 1
ATOM 647 C C . ILE A 1 81 ? -12.269 -7.023 0.539 1.00 74.38 81 ILE A C 1
ATOM 649 O O . ILE A 1 81 ? -13.147 -6.277 0.964 1.00 74.38 81 ILE A O 1
ATOM 653 N N . GLU A 1 82 ? -12.416 -8.348 0.543 1.00 74.88 82 GLU A N 1
ATOM 654 C CA . GLU A 1 82 ? -13.592 -8.999 1.128 1.00 74.88 82 GLU A CA 1
ATOM 655 C C . GLU A 1 82 ? -13.635 -8.807 2.644 1.00 74.88 82 GLU A C 1
ATOM 657 O O . GLU A 1 82 ? -14.676 -8.439 3.185 1.00 74.88 82 GLU A O 1
ATOM 662 N N . TRP A 1 83 ? -12.496 -8.940 3.327 1.00 71.88 83 TRP A N 1
ATOM 663 C CA . TRP A 1 83 ? -12.404 -8.594 4.743 1.00 71.88 83 TRP A CA 1
ATOM 664 C C . TRP A 1 83 ? -12.775 -7.125 4.984 1.00 71.88 83 TRP A C 1
ATOM 666 O O . TRP A 1 83 ? -13.572 -6.828 5.877 1.00 71.88 83 TRP A O 1
ATOM 676 N N . ALA A 1 84 ? -12.310 -6.221 4.114 1.00 67.44 84 ALA A N 1
ATOM 677 C CA . ALA A 1 84 ? -12.680 -4.816 4.170 1.00 67.44 84 ALA A CA 1
ATOM 678 C C . ALA A 1 84 ? -14.191 -4.575 4.093 1.00 67.44 84 ALA A C 1
ATOM 680 O O . ALA A 1 84 ? -14.698 -3.713 4.806 1.00 67.44 84 ALA A O 1
ATOM 681 N N . LYS A 1 85 ? -14.913 -5.362 3.291 1.00 66.69 85 LYS A N 1
ATOM 682 C CA . LYS A 1 85 ? -16.377 -5.294 3.190 1.00 66.69 85 LYS A CA 1
ATOM 683 C C . LYS A 1 85 ? -17.093 -5.856 4.419 1.00 66.69 85 LYS A C 1
ATOM 685 O O . LYS A 1 85 ? -18.179 -5.388 4.727 1.00 66.69 85 LYS A O 1
ATOM 690 N N . THR A 1 86 ? -16.522 -6.851 5.102 1.00 66.00 86 THR A N 1
ATOM 691 C CA . THR A 1 86 ? -17.150 -7.471 6.287 1.00 66.00 86 THR A CA 1
ATOM 692 C C . THR A 1 86 ? -17.044 -6.645 7.569 1.00 66.00 86 THR A C 1
ATOM 694 O O . THR A 1 86 ? -17.816 -6.881 8.492 1.00 66.00 86 THR A O 1
ATOM 697 N N . GLU A 1 87 ? -16.102 -5.699 7.648 1.00 57.03 87 GLU A N 1
ATOM 698 C CA . GLU A 1 87 ? -15.962 -4.801 8.808 1.00 57.03 87 GLU A CA 1
ATOM 699 C C . GLU A 1 87 ? -16.751 -3.481 8.687 1.00 57.03 87 GLU A C 1
ATOM 701 O O . GLU A 1 87 ? -16.743 -2.697 9.640 1.00 57.03 87 GLU A O 1
ATOM 706 N N . ALA A 1 88 ? -17.394 -3.227 7.539 1.00 50.66 88 ALA A N 1
ATOM 707 C CA . ALA A 1 88 ? -18.226 -2.047 7.278 1.00 50.66 88 ALA A CA 1
ATOM 708 C C . ALA A 1 88 ? -19.624 -2.174 7.903 1.00 50.66 88 ALA A C 1
ATOM 710 O O . ALA A 1 88 ? -20.116 -1.147 8.426 1.00 50.66 88 ALA A O 1
#

Secondary structure (DSSP, 8-state):
-------EEEP--TTPPP--GGGG--EEPTTS-EE-SSSS---EEEES-TTSTT-EEEE-TTTHHHHHHHTT-GGGGHHHHHHHHHT-